Protein AF-A0A938IFX6-F1 (afdb_monomer_lite)

Sequence (96 aa):
MTQPDSIQTNIVRFLRTIPETWIDHDPSALSEMQDRAVELLTAAGMIERRVTLRLRMAGHPLAVEATITMTGEAGLAQARRRVSESARARRHPGLD

Foldseek 3Di:
DDDDQDLVNVLVVLVVVDDPDDDDDDPVPDDPSSNVSVLVCQQCQNDKDKDKDWDDDPPDPDIDIDIQIGHHNVSSVVVVVVVVVVVVVVVDPDDD

Secondary structure (DSSP, 8-state):
-PPPPPHHHHHHHHHTTS-SS-----GGGS-HHHHHHHHHHHHTTSS-EEEEEEEE-TT-S-EEEEEEEE-HHHHHHHHHHHHHHHHHHTT-----

Radius of gyration: 16.97 Å; chains: 1; bounding box: 51×36×38 Å

pLDDT: mean 74.09, std 11.62, range [33.03, 86.56]

Structure (mmCIF, N/CA/C/O backbone):
data_AF-A0A938IFX6-F1
#
_entry.id   AF-A0A938IFX6-F1
#
loop_
_atom_site.group_PDB
_atom_site.id
_atom_site.type_symbol
_atom_site.label_atom_id
_atom_site.label_alt_id
_atom_site.label_comp_id
_atom_site.label_asym_id
_atom_site.label_entity_id
_atom_site.label_seq_id
_atom_site.pdbx_PDB_ins_code
_atom_site.Cartn_x
_atom_site.Cartn_y
_atom_site.Cartn_z
_atom_site.occupancy
_atom_site.B_iso_or_equiv
_atom_site.auth_seq_id
_atom_site.auth_comp_id
_atom_site.auth_asym_id
_atom_site.auth_atom_id
_atom_site.pdbx_PDB_model_num
ATOM 1 N N . MET A 1 1 ? 13.587 29.567 -18.235 1.00 33.03 1 MET A N 1
ATOM 2 C CA . MET A 1 1 ? 12.474 28.692 -18.661 1.00 33.03 1 MET A CA 1
ATOM 3 C C . MET A 1 1 ? 12.759 27.305 -18.118 1.00 33.03 1 MET A C 1
ATOM 5 O O . MET A 1 1 ? 13.701 26.679 -18.579 1.00 33.03 1 MET A O 1
ATOM 9 N N . THR A 1 2 ? 12.050 26.874 -17.077 1.00 48.19 2 THR A N 1
ATOM 10 C CA . THR A 1 2 ? 12.230 25.539 -16.488 1.00 48.19 2 THR A CA 1
ATOM 11 C 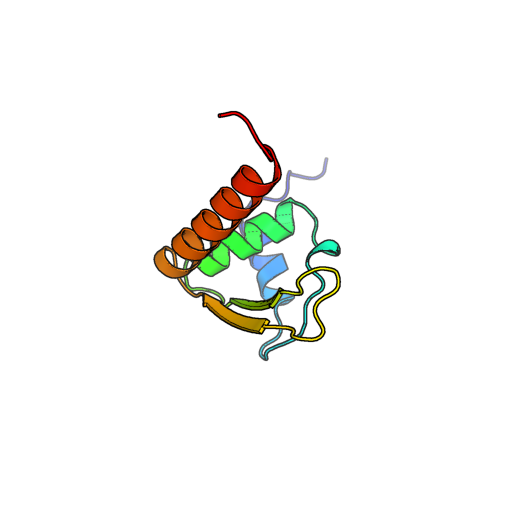C . THR A 1 2 ? 11.582 24.529 -17.430 1.00 48.19 2 THR A C 1
ATOM 13 O O . THR A 1 2 ? 10.391 24.639 -17.716 1.00 48.19 2 THR A O 1
ATOM 16 N N . GLN A 1 3 ? 12.372 23.613 -17.985 1.00 53.41 3 GLN A N 1
ATOM 17 C CA . GLN A 1 3 ? 11.863 22.527 -18.820 1.00 53.41 3 GLN A CA 1
ATOM 18 C C . GLN A 1 3 ? 10.827 21.733 -18.009 1.00 53.41 3 GLN A C 1
ATOM 20 O O . GLN A 1 3 ? 11.095 21.473 -16.835 1.00 53.41 3 GLN A O 1
ATOM 25 N N . PRO A 1 4 ? 9.647 21.387 -18.563 1.00 56.12 4 PRO A N 1
ATOM 26 C CA . PRO A 1 4 ? 8.697 20.558 -17.835 1.00 56.12 4 PRO A CA 1
ATOM 27 C C . PRO A 1 4 ? 9.404 19.254 -17.461 1.00 56.12 4 PRO A C 1
ATOM 29 O O . PRO A 1 4 ? 9.883 18.540 -18.345 1.00 56.12 4 PRO A O 1
ATOM 32 N N . ASP A 1 5 ? 9.542 19.001 -16.154 1.00 67.44 5 ASP A N 1
ATOM 33 C CA . ASP A 1 5 ? 10.226 17.816 -15.638 1.00 67.44 5 ASP A CA 1
ATOM 34 C C . ASP A 1 5 ? 9.583 16.585 -16.293 1.00 67.44 5 ASP A C 1
ATOM 36 O O . ASP A 1 5 ? 8.382 16.337 -16.154 1.00 67.44 5 ASP A O 1
ATOM 40 N N . SER A 1 6 ? 10.377 15.829 -17.055 1.00 78.69 6 SER A N 1
ATOM 41 C CA . SER A 1 6 ? 9.876 14.645 -17.749 1.00 78.69 6 SER A CA 1
ATOM 42 C C . SER A 1 6 ? 9.343 13.625 -16.740 1.00 78.69 6 SER A C 1
ATOM 44 O O . SER A 1 6 ? 9.786 13.566 -15.586 1.00 78.69 6 SER A O 1
ATOM 46 N N . ILE A 1 7 ? 8.412 12.772 -17.167 1.00 71.94 7 ILE A N 1
ATOM 47 C CA . ILE A 1 7 ? 7.876 11.717 -16.299 1.00 71.94 7 ILE A CA 1
ATOM 48 C C . ILE A 1 7 ? 8.985 10.798 -15.760 1.00 71.94 7 ILE A C 1
ATOM 50 O O . ILE A 1 7 ? 8.962 10.427 -14.592 1.00 71.94 7 ILE A O 1
ATOM 54 N N . GLN A 1 8 ? 10.017 10.520 -16.562 1.00 73.62 8 GLN A N 1
ATOM 55 C CA . GLN A 1 8 ? 11.186 9.743 -16.142 1.00 73.62 8 GLN A CA 1
ATOM 56 C C . GLN A 1 8 ? 11.977 10.445 -15.031 1.00 73.62 8 GLN A C 1
ATOM 58 O O . GLN A 1 8 ? 12.337 9.813 -14.039 1.00 73.62 8 GLN A O 1
ATOM 63 N N . THR A 1 9 ? 12.211 11.754 -15.158 1.00 79.50 9 THR A N 1
ATOM 64 C CA . THR A 1 9 ? 12.918 12.554 -14.145 1.00 79.50 9 THR A CA 1
ATOM 65 C C . THR A 1 9 ? 12.178 12.534 -12.808 1.00 79.50 9 THR A C 1
ATOM 67 O O . THR A 1 9 ? 12.800 12.362 -11.759 1.00 79.50 9 THR A O 1
ATOM 70 N N . ASN A 1 10 ? 10.849 12.654 -12.843 1.00 76.69 10 ASN A N 1
ATOM 71 C CA . ASN A 1 10 ? 10.013 12.588 -11.647 1.00 76.69 10 ASN A CA 1
ATOM 72 C C . ASN A 1 10 ? 10.004 11.191 -11.021 1.00 76.69 10 ASN A C 1
ATOM 74 O O . ASN A 1 10 ? 10.151 11.082 -9.807 1.00 76.69 10 ASN A O 1
ATOM 78 N N . ILE A 1 11 ? 9.910 10.130 -11.831 1.00 75.94 11 ILE A N 1
ATOM 79 C CA . ILE A 1 11 ? 9.969 8.743 -11.349 1.00 75.94 11 ILE A CA 1
ATOM 80 C C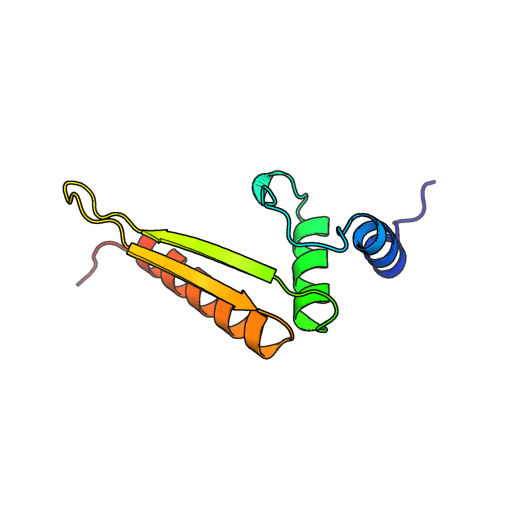 . ILE A 1 11 ? 11.291 8.476 -10.623 1.00 75.94 11 ILE A C 1
ATOM 82 O O . ILE A 1 11 ? 11.284 7.977 -9.501 1.00 75.94 11 ILE A O 1
ATOM 86 N N . VAL A 1 12 ? 12.429 8.841 -11.220 1.00 81.69 12 VAL A N 1
ATOM 87 C CA . VAL A 1 12 ? 13.750 8.622 -10.605 1.00 81.69 12 VAL A CA 1
ATOM 88 C C . VAL A 1 12 ? 13.909 9.438 -9.323 1.00 81.69 12 VAL A C 1
ATOM 90 O O . VAL A 1 12 ? 14.422 8.924 -8.328 1.00 81.69 12 VAL A O 1
ATOM 93 N N . ARG A 1 13 ? 13.467 10.703 -9.321 1.00 80.94 13 ARG A N 1
ATOM 94 C CA . ARG A 1 13 ? 13.492 11.548 -8.120 1.00 80.94 13 ARG A CA 1
ATOM 95 C C . ARG A 1 13 ? 12.640 10.936 -7.010 1.00 80.94 13 ARG A C 1
ATOM 97 O O . ARG A 1 13 ? 13.092 10.896 -5.873 1.00 80.94 13 ARG A O 1
ATOM 104 N N . PHE A 1 14 ? 11.458 10.427 -7.348 1.00 78.56 14 PHE A N 1
ATOM 105 C CA . PHE A 1 14 ? 10.551 9.796 -6.400 1.00 78.56 14 PHE A CA 1
ATOM 106 C C . PHE A 1 14 ? 11.116 8.485 -5.839 1.00 78.56 14 PHE A C 1
ATOM 108 O O . PHE A 1 14 ? 11.159 8.333 -4.624 1.00 78.56 14 PHE A O 1
ATOM 115 N N . LEU A 1 15 ? 11.642 7.587 -6.680 1.00 79.25 15 LEU A N 1
ATOM 116 C CA . LEU A 1 15 ? 12.249 6.319 -6.242 1.00 79.25 15 LEU A CA 1
ATOM 117 C C . LEU A 1 15 ? 13.347 6.511 -5.185 1.00 79.25 15 LEU A C 1
ATOM 119 O O . LEU A 1 15 ? 13.446 5.716 -4.260 1.00 79.25 15 LEU A O 1
ATOM 123 N N . ARG A 1 16 ? 14.130 7.593 -5.270 1.00 82.75 16 ARG A N 1
ATOM 124 C CA . ARG A 1 16 ? 15.171 7.927 -4.276 1.00 82.75 16 ARG A CA 1
ATOM 125 C C . ARG A 1 16 ? 14.627 8.351 -2.911 1.00 82.75 16 ARG A C 1
ATOM 127 O O . ARG A 1 16 ? 15.390 8.414 -1.957 1.00 82.75 16 ARG A O 1
ATOM 134 N N . THR A 1 17 ? 13.345 8.694 -2.833 1.00 77.75 17 THR A N 1
ATOM 135 C CA . THR A 1 17 ? 12.665 9.050 -1.577 1.00 77.75 17 THR A CA 1
ATOM 136 C C . THR A 1 17 ? 11.971 7.856 -0.931 1.00 77.75 17 THR A C 1
ATOM 138 O O . THR A 1 17 ? 11.490 7.974 0.193 1.00 77.75 17 THR A O 1
ATOM 141 N N . ILE A 1 18 ? 11.913 6.714 -1.626 1.00 76.12 18 ILE A N 1
ATOM 142 C CA . ILE A 1 18 ? 11.256 5.517 -1.115 1.00 76.12 18 ILE A CA 1
ATOM 143 C C . ILE A 1 18 ? 12.205 4.834 -0.127 1.00 76.12 18 ILE A C 1
ATOM 145 O O . ILE A 1 18 ? 13.349 4.547 -0.482 1.00 76.12 18 ILE A O 1
ATOM 149 N N . PRO A 1 19 ? 11.759 4.588 1.111 1.00 74.19 19 PRO A N 1
ATOM 150 C CA . PRO A 1 19 ? 12.568 3.903 2.107 1.00 74.19 19 PRO A CA 1
ATOM 151 C C . PRO A 1 19 ? 12.818 2.446 1.707 1.00 74.19 19 PRO A C 1
ATOM 153 O O . PRO A 1 19 ? 11.968 1.790 1.107 1.00 74.19 19 PRO A O 1
ATOM 156 N N . GLU A 1 20 ? 13.974 1.919 2.104 1.00 76.19 20 GLU A N 1
ATOM 157 C CA . GLU A 1 20 ? 14.330 0.507 1.896 1.00 76.19 20 GLU A CA 1
ATOM 158 C C . GLU A 1 20 ? 13.500 -0.453 2.767 1.00 76.19 20 GLU A C 1
ATOM 160 O O . GLU A 1 20 ? 13.458 -1.656 2.515 1.00 76.19 20 GLU A O 1
ATOM 165 N N . THR A 1 21 ? 12.828 0.069 3.794 1.00 79.19 21 THR A N 1
ATOM 166 C CA . THR A 1 21 ? 11.973 -0.686 4.711 1.00 79.19 21 THR A CA 1
ATOM 167 C C . THR A 1 21 ? 10.556 -0.123 4.736 1.00 79.19 21 THR A C 1
ATOM 169 O O . THR A 1 21 ? 10.302 1.013 4.337 1.00 79.19 21 THR A O 1
ATOM 172 N N . TRP A 1 22 ? 9.611 -0.929 5.223 1.00 77.69 22 TRP A N 1
ATOM 173 C CA . TRP A 1 22 ? 8.229 -0.501 5.417 1.00 77.69 22 TRP A CA 1
ATOM 174 C C . TRP A 1 22 ? 8.148 0.709 6.343 1.00 77.69 22 TRP A C 1
ATOM 176 O O . TRP A 1 22 ? 8.563 0.628 7.499 1.00 77.69 22 TRP A O 1
ATOM 186 N N . ILE A 1 23 ? 7.549 1.793 5.851 1.00 75.06 23 ILE A N 1
ATOM 187 C CA . ILE A 1 23 ? 7.161 2.935 6.678 1.00 75.06 23 ILE A CA 1
ATOM 188 C C . ILE A 1 23 ? 5.675 3.203 6.511 1.00 75.06 23 ILE A C 1
ATOM 190 O O . ILE A 1 23 ? 5.116 3.031 5.422 1.00 75.06 23 ILE A O 1
ATOM 194 N N . ASP A 1 24 ? 5.057 3.682 7.583 1.00 75.25 24 ASP A N 1
ATOM 195 C CA . ASP A 1 24 ? 3.754 4.311 7.471 1.00 75.25 24 ASP A CA 1
ATOM 196 C C . ASP A 1 24 ? 3.909 5.618 6.695 1.00 75.25 24 ASP A C 1
ATOM 198 O O . ASP A 1 24 ? 4.790 6.438 6.962 1.00 75.25 24 ASP A O 1
ATOM 202 N N . HIS A 1 25 ? 3.054 5.789 5.698 1.00 70.19 25 HIS A N 1
ATOM 203 C CA . HIS A 1 25 ? 3.054 6.952 4.835 1.00 70.19 25 HIS A CA 1
ATOM 204 C C . HIS A 1 25 ? 1.683 7.613 4.899 1.00 70.19 25 HIS A C 1
ATOM 206 O O . HIS A 1 25 ? 0.669 6.933 4.735 1.00 70.19 25 HIS A O 1
ATOM 212 N N . ASP A 1 26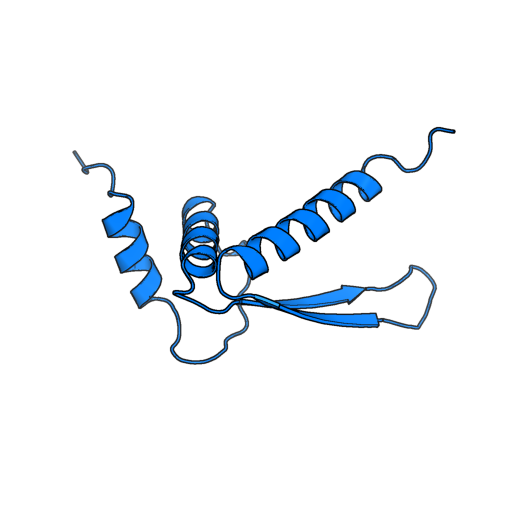 ? 1.651 8.927 5.130 1.00 74.00 26 ASP A N 1
ATOM 213 C CA . ASP A 1 26 ? 0.421 9.707 5.046 1.00 74.00 26 ASP A CA 1
ATOM 214 C C . ASP A 1 26 ? 0.072 9.944 3.566 1.00 74.00 26 ASP A C 1
ATOM 216 O O . ASP A 1 26 ? 0.743 10.737 2.902 1.00 74.00 26 ASP A O 1
ATOM 220 N N . PRO A 1 27 ? -0.977 9.296 3.026 1.00 65.38 27 PRO A N 1
ATOM 221 C CA . PRO A 1 27 ? -1.341 9.446 1.621 1.00 65.38 27 PRO A CA 1
ATOM 222 C C . PRO A 1 27 ? -1.818 10.865 1.278 1.00 65.38 27 PRO A C 1
ATOM 224 O O . PRO A 1 27 ? -1.821 11.225 0.106 1.00 65.38 27 PRO A O 1
ATOM 227 N N . SER A 1 28 ? -2.211 11.677 2.268 1.00 76.38 28 SER A N 1
ATOM 228 C CA . SER A 1 28 ? -2.609 13.074 2.051 1.00 76.38 28 SER A CA 1
ATOM 229 C C . SER A 1 28 ? -1.421 14.027 1.879 1.00 76.38 28 SER A C 1
ATOM 231 O O . SER A 1 28 ? -1.602 15.156 1.426 1.00 76.38 28 SER A O 1
ATOM 233 N N . ALA A 1 29 ? -0.203 13.564 2.179 1.00 78.88 29 ALA A N 1
ATOM 234 C CA . ALA A 1 29 ? 1.028 14.326 2.002 1.00 78.88 29 ALA A CA 1
ATOM 235 C C . ALA A 1 29 ? 1.583 14.270 0.564 1.00 78.88 29 ALA A C 1
ATOM 237 O O . ALA A 1 29 ? 2.536 14.986 0.251 1.00 78.88 29 ALA A O 1
ATOM 238 N N . LEU A 1 30 ? 1.017 13.430 -0.313 1.00 78.56 30 LEU A N 1
ATOM 239 C CA . LEU A 1 30 ? 1.422 13.340 -1.715 1.00 78.56 30 LEU A CA 1
ATOM 240 C C . LEU A 1 30 ? 0.668 14.350 -2.577 1.00 78.56 30 LEU A C 1
ATOM 242 O O . LEU A 1 30 ? -0.552 14.480 -2.509 1.00 78.56 30 LEU A O 1
ATOM 246 N N . SER A 1 31 ? 1.399 15.010 -3.472 1.00 82.12 31 SER A N 1
ATOM 247 C CA . SER A 1 31 ? 0.785 15.678 -4.621 1.00 82.12 31 SER A CA 1
ATOM 248 C C . SER A 1 31 ? 0.177 14.650 -5.584 1.00 82.12 31 SER A C 1
ATOM 250 O O . SER A 1 31 ? 0.630 13.505 -5.645 1.00 82.12 31 SER A O 1
ATOM 252 N N . GLU A 1 32 ? -0.782 15.071 -6.414 1.00 80.75 32 GLU A N 1
ATOM 253 C CA . GLU A 1 32 ? -1.410 14.208 -7.432 1.00 80.75 32 GLU A CA 1
ATOM 254 C C . GLU A 1 32 ? -0.384 13.493 -8.330 1.00 80.75 32 GLU A C 1
ATOM 256 O O . GLU A 1 32 ? -0.545 12.324 -8.679 1.00 80.75 32 GLU A O 1
ATOM 261 N N . MET A 1 33 ? 0.712 14.178 -8.676 1.00 79.38 33 MET A N 1
ATOM 262 C CA . MET A 1 33 ? 1.781 13.613 -9.502 1.00 79.38 33 MET A CA 1
ATOM 263 C C . MET A 1 33 ? 2.567 12.518 -8.769 1.00 79.38 33 MET A C 1
ATOM 265 O O . MET A 1 33 ? 2.957 11.523 -9.378 1.00 79.38 33 MET A O 1
ATOM 269 N N . GLN A 1 34 ? 2.808 12.689 -7.468 1.00 77.06 34 GLN A N 1
ATOM 270 C CA . GLN A 1 34 ? 3.509 11.693 -6.659 1.00 77.06 34 GLN A CA 1
ATOM 271 C C . GLN A 1 34 ? 2.624 10.476 -6.388 1.00 77.06 34 GLN A C 1
ATOM 273 O O . GLN A 1 34 ? 3.108 9.354 -6.509 1.00 77.06 34 GLN A O 1
ATOM 278 N N . ASP A 1 35 ? 1.332 10.674 -6.113 1.00 81.81 35 ASP A N 1
ATOM 279 C CA . ASP A 1 35 ? 0.379 9.566 -5.965 1.00 81.81 35 ASP A CA 1
ATOM 280 C C . ASP A 1 35 ? 0.289 8.753 -7.268 1.00 81.81 35 ASP A C 1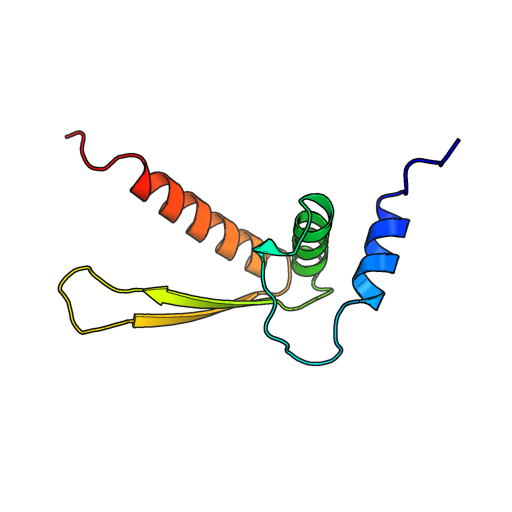
ATOM 282 O O . ASP A 1 35 ? 0.421 7.527 -7.271 1.00 81.81 35 ASP A O 1
ATOM 286 N N . ARG A 1 36 ? 0.233 9.436 -8.421 1.00 82.00 36 ARG A N 1
ATOM 287 C CA . ARG A 1 36 ? 0.279 8.768 -9.727 1.00 82.00 36 ARG A CA 1
ATOM 288 C C . ARG A 1 36 ? 1.592 8.019 -9.977 1.00 82.00 36 ARG A C 1
ATOM 290 O O . ARG A 1 36 ? 1.576 6.952 -10.592 1.00 82.00 36 ARG A O 1
ATOM 297 N N . ALA A 1 37 ? 2.727 8.548 -9.522 1.00 83.06 37 ALA A N 1
ATOM 298 C CA . ALA A 1 37 ? 4.014 7.862 -9.625 1.00 83.06 37 ALA A CA 1
ATOM 299 C C . ALA A 1 37 ? 4.043 6.584 -8.771 1.00 83.06 37 ALA A C 1
ATOM 301 O O . ALA A 1 37 ? 4.489 5.549 -9.264 1.00 83.06 37 ALA A O 1
ATOM 302 N N . VAL A 1 38 ? 3.509 6.627 -7.543 1.00 81.06 38 VAL A N 1
ATOM 303 C CA . VAL A 1 38 ? 3.336 5.442 -6.683 1.00 81.06 38 VAL A CA 1
ATOM 304 C C . VAL A 1 38 ? 2.513 4.384 -7.404 1.00 81.06 38 VAL A C 1
ATOM 306 O O . VAL A 1 38 ? 2.946 3.241 -7.498 1.00 81.06 38 VAL A O 1
ATOM 309 N N . GLU A 1 39 ? 1.366 4.758 -7.973 1.00 80.62 39 GLU A N 1
ATOM 310 C CA . GLU A 1 39 ? 0.527 3.824 -8.726 1.00 80.62 39 GLU A CA 1
ATOM 311 C C . GLU A 1 39 ? 1.291 3.153 -9.873 1.00 80.62 39 GLU A C 1
A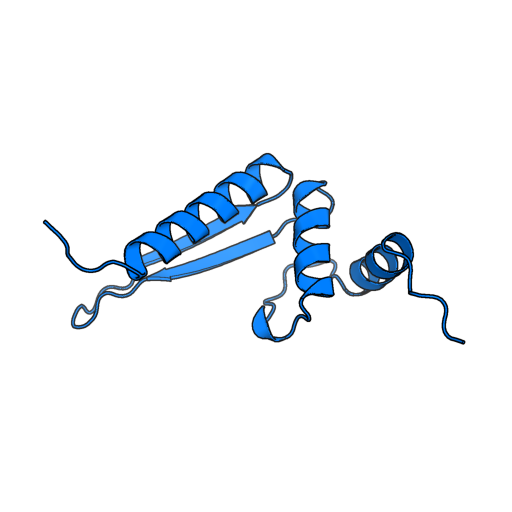TOM 313 O O . GLU A 1 39 ? 1.279 1.930 -9.994 1.00 80.62 39 GLU A O 1
ATOM 318 N N . LEU A 1 40 ? 1.973 3.931 -10.716 1.00 84.19 40 LEU A N 1
ATOM 319 C CA . LEU A 1 40 ? 2.707 3.391 -11.863 1.00 84.19 40 LEU A CA 1
ATOM 320 C C . LEU A 1 40 ? 3.851 2.469 -11.431 1.00 84.19 40 LEU A C 1
ATOM 322 O O . LEU A 1 40 ? 4.063 1.424 -12.044 1.00 84.19 40 LEU A O 1
ATOM 326 N N . LEU A 1 41 ? 4.558 2.824 -10.361 1.00 84.75 41 LEU A N 1
ATOM 327 C CA . LEU A 1 41 ? 5.644 2.015 -9.818 1.00 84.75 41 LEU A CA 1
ATOM 328 C C . LEU A 1 41 ? 5.130 0.724 -9.182 1.00 84.75 41 LEU A C 1
ATOM 330 O O . LEU A 1 41 ? 5.722 -0.334 -9.396 1.00 84.75 41 LEU A O 1
ATOM 334 N N . THR A 1 42 ? 4.008 0.777 -8.461 1.00 85.56 42 THR A N 1
ATOM 335 C CA . THR A 1 42 ? 3.357 -0.425 -7.933 1.00 85.56 42 THR A CA 1
ATOM 336 C C . THR A 1 42 ? 2.878 -1.314 -9.077 1.00 85.56 42 THR A C 1
ATOM 338 O O . THR A 1 42 ? 3.154 -2.508 -9.058 1.00 85.56 42 THR A O 1
ATOM 341 N N . ALA A 1 43 ? 2.232 -0.757 -10.110 1.00 84.25 43 ALA A N 1
ATOM 342 C CA . ALA A 1 43 ? 1.774 -1.511 -11.282 1.00 84.25 43 ALA A CA 1
ATOM 343 C C . ALA A 1 43 ? 2.929 -2.181 -12.040 1.00 84.25 43 ALA A C 1
ATOM 345 O O . ALA A 1 43 ? 2.807 -3.319 -12.483 1.00 84.25 43 ALA A O 1
ATOM 346 N N . ALA A 1 44 ? 4.065 -1.495 -12.152 1.00 85.56 44 ALA A N 1
ATOM 347 C CA . ALA A 1 44 ? 5.271 -2.036 -12.765 1.00 85.56 44 ALA A CA 1
ATOM 348 C C . ALA A 1 44 ? 5.986 -3.086 -11.889 1.00 85.56 44 ALA A C 1
ATOM 350 O O . ALA A 1 44 ? 6.986 -3.649 -12.320 1.00 85.56 44 ALA A O 1
ATOM 351 N N . GLY A 1 45 ? 5.504 -3.349 -10.666 1.00 83.75 45 GLY A N 1
ATOM 352 C CA . GLY A 1 45 ? 6.136 -4.277 -9.722 1.00 83.75 45 GLY A CA 1
ATOM 353 C C . GLY A 1 45 ? 7.433 -3.746 -9.110 1.00 83.75 45 GLY A C 1
ATOM 354 O O . GLY A 1 45 ? 8.182 -4.508 -8.511 1.00 83.75 45 GLY A O 1
ATOM 355 N N . MET A 1 46 ? 7.697 -2.447 -9.257 1.00 84.81 46 MET A N 1
ATOM 356 C CA . MET A 1 46 ? 8.927 -1.801 -8.794 1.00 84.81 46 MET A CA 1
ATOM 357 C C . MET A 1 46 ? 8.889 -1.491 -7.298 1.00 84.81 46 MET A C 1
ATOM 359 O O . MET A 1 46 ? 9.938 -1.365 -6.676 1.00 84.81 46 MET A O 1
ATOM 363 N N . ILE A 1 47 ? 7.687 -1.343 -6.734 1.00 83.19 47 ILE A N 1
ATOM 364 C CA . ILE A 1 47 ? 7.466 -1.118 -5.305 1.00 83.19 47 ILE A CA 1
ATOM 365 C C . ILE A 1 47 ? 6.276 -1.954 -4.831 1.00 83.19 47 ILE A C 1
ATOM 367 O O . ILE A 1 47 ? 5.282 -2.095 -5.548 1.00 83.19 47 ILE A O 1
ATOM 371 N N . GLU A 1 48 ? 6.361 -2.479 -3.615 1.00 86.31 48 GLU A N 1
ATOM 372 C CA . GLU A 1 48 ? 5.223 -3.087 -2.925 1.00 86.31 48 GLU A CA 1
ATOM 373 C C . GLU A 1 48 ? 4.499 -2.004 -2.111 1.00 86.31 48 GLU A C 1
ATOM 375 O O . GLU A 1 48 ? 5.115 -1.081 -1.576 1.00 86.31 48 GLU A O 1
ATOM 380 N N . ARG A 1 49 ? 3.172 -2.103 -2.014 1.00 83.69 49 ARG A N 1
ATOM 381 C CA . ARG A 1 49 ? 2.348 -1.205 -1.202 1.00 83.69 49 ARG A CA 1
ATOM 382 C C . ARG A 1 49 ? 1.497 -2.015 -0.237 1.00 83.69 49 ARG A C 1
ATOM 384 O O . ARG A 1 49 ? 0.819 -2.963 -0.632 1.00 83.69 49 ARG A O 1
ATOM 391 N N . ARG A 1 50 ? 1.481 -1.590 1.024 1.00 84.50 50 ARG A N 1
ATOM 392 C CA . ARG A 1 50 ? 0.631 -2.156 2.071 1.00 84.50 50 ARG A CA 1
ATOM 393 C C . ARG A 1 50 ? -0.417 -1.137 2.495 1.00 84.50 50 ARG A C 1
ATOM 395 O O . ARG A 1 50 ? -0.096 0.020 2.737 1.00 84.50 50 ARG A O 1
ATOM 402 N N . VAL A 1 51 ? -1.675 -1.558 2.565 1.00 79.62 51 VAL A N 1
ATOM 403 C CA . VAL A 1 51 ? -2.802 -0.709 2.965 1.00 79.62 51 VAL A CA 1
ATOM 404 C C . VAL A 1 51 ? -3.578 -1.419 4.058 1.00 79.62 51 VAL A C 1
ATOM 406 O O . VAL A 1 51 ? -4.057 -2.532 3.846 1.00 79.62 51 VAL A O 1
ATOM 409 N N . THR A 1 52 ? -3.736 -0.773 5.210 1.00 81.44 52 THR A N 1
ATOM 410 C CA . THR A 1 52 ? -4.588 -1.271 6.294 1.00 81.44 52 THR A CA 1
ATOM 411 C C . THR A 1 52 ? -5.888 -0.482 6.321 1.00 81.44 52 THR A C 1
ATOM 413 O O . THR A 1 52 ? -5.897 0.745 6.379 1.00 81.44 52 THR A O 1
ATOM 416 N N . LEU A 1 53 ? -7.003 -1.201 6.264 1.00 79.06 53 LEU A N 1
ATOM 417 C CA . LEU A 1 53 ? -8.349 -0.662 6.348 1.00 79.06 53 LEU A CA 1
ATOM 418 C C . LEU A 1 53 ? -8.929 -1.055 7.703 1.00 79.06 53 LEU A C 1
ATOM 420 O O . LEU A 1 53 ? -9.110 -2.240 7.975 1.00 79.06 53 LEU A O 1
ATOM 424 N N . ARG A 1 54 ? -9.253 -0.062 8.532 1.00 82.12 54 ARG A N 1
ATOM 425 C CA . ARG A 1 54 ? -10.015 -0.265 9.766 1.00 82.12 54 ARG A CA 1
ATOM 426 C C . ARG A 1 54 ? -11.453 0.180 9.542 1.00 82.12 54 ARG A C 1
ATOM 428 O O . ARG A 1 54 ? -11.734 1.365 9.380 1.00 82.12 54 ARG A O 1
ATOM 435 N N . LEU A 1 55 ? -12.365 -0.780 9.528 1.00 83.00 55 LEU A N 1
ATOM 436 C CA . LEU A 1 55 ? -13.793 -0.568 9.333 1.00 83.00 55 LEU A CA 1
ATOM 437 C C . LEU A 1 55 ? -14.496 -0.601 10.688 1.00 83.00 55 LEU A C 1
ATOM 439 O O . LEU A 1 55 ? -14.311 -1.524 11.481 1.00 83.00 55 LEU A O 1
ATOM 443 N N . ARG A 1 56 ? -15.322 0.411 10.953 1.00 83.75 56 ARG A N 1
ATOM 444 C CA . ARG A 1 56 ? -16.189 0.478 12.133 1.00 83.75 56 ARG A CA 1
ATOM 445 C C . ARG A 1 56 ? -17.610 0.773 11.690 1.00 83.75 56 ARG A C 1
ATOM 447 O O . ARG A 1 56 ? -17.820 1.633 10.840 1.00 83.75 56 ARG A O 1
ATOM 454 N N . MET A 1 57 ? -18.573 0.089 12.295 1.00 84.69 57 MET A N 1
ATOM 455 C CA . MET A 1 57 ? -19.986 0.434 12.151 1.00 84.69 57 MET A CA 1
ATOM 456 C C . MET A 1 57 ? -20.369 1.427 13.250 1.00 84.69 57 MET A C 1
ATOM 458 O O . MET A 1 57 ? -19.980 1.257 14.408 1.00 84.69 57 MET A O 1
ATOM 462 N N . ALA A 1 58 ? -21.106 2.480 12.893 1.00 84.50 58 ALA A N 1
ATOM 463 C CA . ALA A 1 58 ? -21.568 3.475 13.857 1.00 84.50 58 ALA A CA 1
ATOM 464 C C . ALA A 1 58 ? -22.455 2.813 14.924 1.00 84.50 58 ALA A C 1
ATOM 466 O O . ALA A 1 58 ? -23.318 2.002 14.602 1.00 84.50 58 ALA A O 1
ATOM 467 N N . GLY A 1 59 ? -22.208 3.124 16.198 1.00 83.88 59 GLY A N 1
ATOM 468 C CA . GLY A 1 59 ? -22.923 2.514 17.325 1.00 83.88 59 GLY A CA 1
ATOM 469 C C . GLY A 1 59 ? -22.531 1.066 17.644 1.00 83.88 59 GLY A C 1
ATOM 470 O O . GLY A 1 59 ? -23.025 0.522 18.626 1.00 83.88 59 GLY A O 1
ATOM 471 N N . HIS A 1 60 ? -21.625 0.444 16.879 1.00 78.81 60 HIS A N 1
ATOM 472 C CA . HIS A 1 60 ? -21.167 -0.921 17.135 1.00 78.81 60 HIS A CA 1
ATOM 473 C C . HIS A 1 60 ? -19.739 -0.930 17.720 1.00 78.81 60 HIS A C 1
ATOM 475 O O . HIS A 1 60 ? -18.848 -0.249 17.196 1.00 78.81 60 HIS A O 1
ATOM 481 N N . PRO A 1 61 ? -19.470 -1.697 18.796 1.00 79.94 61 PRO A N 1
ATOM 482 C CA . PRO A 1 61 ? -18.161 -1.686 19.456 1.00 79.94 61 PRO A CA 1
ATOM 483 C C . PRO A 1 61 ? -17.070 -2.383 18.634 1.00 79.94 61 PRO A C 1
ATOM 485 O O . PRO A 1 61 ? -15.891 -2.055 18.768 1.00 79.94 61 PRO A O 1
ATOM 488 N N . LEU A 1 62 ? -17.458 -3.319 17.764 1.00 86.00 62 LEU A N 1
ATOM 489 C CA . LEU A 1 62 ? -16.532 -4.079 16.930 1.00 86.00 62 LEU A CA 1
ATOM 490 C C . LEU A 1 62 ? -15.917 -3.211 15.821 1.00 86.00 62 LEU A C 1
ATOM 492 O O . LEU A 1 62 ? -16.624 -2.513 15.091 1.00 86.00 62 LEU A O 1
ATOM 496 N N . ALA A 1 63 ? -14.601 -3.327 15.664 1.00 84.44 63 ALA A N 1
ATOM 497 C CA . ALA A 1 63 ? -13.869 -2.869 14.493 1.00 84.44 63 ALA A CA 1
ATOM 498 C C . ALA A 1 63 ? -13.297 -4.085 13.759 1.00 84.44 63 ALA A C 1
ATOM 500 O O . ALA A 1 63 ? -12.782 -4.998 14.401 1.00 84.44 63 ALA A O 1
ATOM 501 N N . VAL A 1 64 ? -13.379 -4.081 12.432 1.00 82.69 64 VAL A N 1
ATOM 502 C CA . VAL A 1 64 ? -12.745 -5.087 11.575 1.00 82.69 64 VAL A CA 1
ATOM 503 C C . VAL A 1 64 ? -11.537 -4.443 10.917 1.00 82.69 64 VAL A C 1
ATOM 505 O O . VAL A 1 64 ? -11.650 -3.363 10.339 1.00 82.69 64 VAL A O 1
ATOM 508 N N . GLU A 1 65 ? -10.390 -5.104 10.996 1.00 86.56 65 GLU A N 1
ATOM 509 C CA . GLU A 1 65 ? -9.179 -4.686 10.298 1.00 86.56 65 GLU A CA 1
ATOM 510 C C . GLU A 1 65 ? -8.857 -5.660 9.173 1.00 86.56 65 GLU A C 1
ATOM 512 O O . GLU A 1 65 ? -8.908 -6.876 9.347 1.00 86.56 65 GLU A O 1
ATOM 517 N N . ALA A 1 66 ? -8.533 -5.108 8.007 1.00 78.69 66 ALA A N 1
ATOM 518 C CA . ALA A 1 66 ? -8.066 -5.861 6.857 1.00 78.69 66 ALA A CA 1
ATOM 519 C C . ALA A 1 66 ? -6.819 -5.186 6.286 1.00 78.69 66 ALA A C 1
ATOM 521 O O . ALA A 1 66 ? -6.833 -3.988 6.003 1.00 78.69 66 ALA A O 1
ATOM 522 N N . THR A 1 67 ? -5.757 -5.959 6.076 1.00 83.00 67 THR A N 1
ATOM 523 C CA . THR A 1 67 ? -4.530 -5.481 5.434 1.00 83.00 67 THR A CA 1
ATOM 524 C C . THR A 1 67 ? -4.413 -6.076 4.038 1.00 83.00 67 THR A C 1
ATOM 526 O O . THR A 1 67 ? -4.570 -7.279 3.849 1.00 83.00 67 THR A O 1
ATOM 529 N N . ILE A 1 68 ? -4.136 -5.221 3.057 1.00 80.88 68 ILE A N 1
ATOM 530 C CA . ILE A 1 68 ? -3.949 -5.575 1.652 1.00 80.88 68 ILE A CA 1
ATOM 531 C 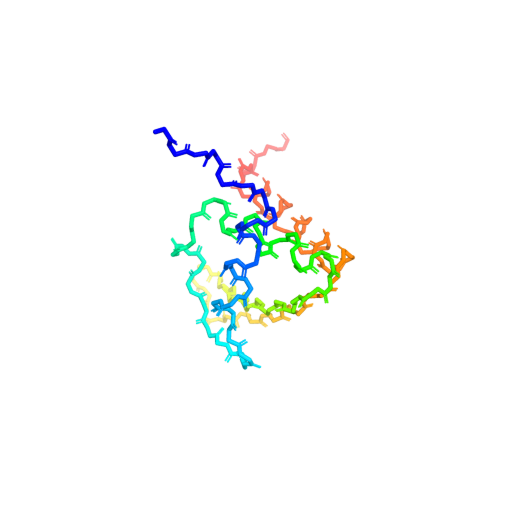C . ILE A 1 68 ? -2.499 -5.273 1.285 1.00 80.88 68 ILE A C 1
ATOM 533 O O . ILE A 1 68 ? -2.029 -4.158 1.507 1.00 80.88 68 ILE A O 1
ATOM 537 N N . THR A 1 69 ? -1.820 -6.247 0.688 1.00 83.50 69 THR A N 1
ATOM 538 C CA . THR A 1 69 ? -0.503 -6.071 0.071 1.00 83.50 69 THR A CA 1
ATOM 539 C C . THR A 1 69 ? -0.664 -6.130 -1.442 1.00 83.50 69 THR A C 1
ATOM 541 O O . THR A 1 69 ? -1.358 -7.009 -1.954 1.00 83.50 69 THR A O 1
ATOM 544 N N . MET A 1 70 ? -0.065 -5.184 -2.161 1.00 83.19 70 MET A N 1
ATOM 545 C CA . MET A 1 70 ? -0.156 -5.092 -3.614 1.00 83.19 70 MET A CA 1
ATOM 546 C C . MET A 1 70 ? 1.208 -4.799 -4.242 1.00 83.19 70 MET A C 1
ATOM 548 O O . MET A 1 70 ? 1.882 -3.843 -3.867 1.00 83.19 70 MET A O 1
ATOM 552 N N . THR A 1 71 ? 1.550 -5.606 -5.245 1.00 83.81 71 THR A N 1
ATOM 553 C CA . THR A 1 71 ? 2.731 -5.465 -6.106 1.00 83.81 71 THR A CA 1
ATOM 554 C C . THR A 1 71 ? 2.336 -5.925 -7.506 1.00 83.81 71 THR A C 1
ATOM 556 O O . THR A 1 71 ? 1.626 -6.923 -7.654 1.00 83.81 71 THR A O 1
ATOM 559 N N . GLY A 1 72 ? 2.765 -5.202 -8.537 1.00 82.56 72 GLY A N 1
ATOM 560 C CA . GLY A 1 72 ? 2.419 -5.479 -9.930 1.00 82.56 72 GLY A CA 1
ATOM 561 C C . GLY A 1 72 ? 1.017 -5.006 -10.340 1.00 82.56 72 GLY A C 1
ATOM 562 O O . GLY A 1 72 ? 0.184 -4.599 -9.524 1.00 82.56 72 GLY A O 1
ATOM 563 N N . GLU A 1 73 ? 0.749 -5.073 -11.645 1.00 72.44 73 GLU A N 1
ATOM 564 C CA . GLU A 1 73 ? -0.466 -4.548 -12.282 1.00 72.44 73 GLU A CA 1
ATOM 565 C C . GLU A 1 73 ? -1.741 -5.183 -11.710 1.00 72.44 73 GLU A C 1
ATOM 567 O O . GLU A 1 73 ? -2.698 -4.482 -11.377 1.00 72.44 73 GLU A O 1
ATOM 572 N N . ALA A 1 74 ? -1.743 -6.507 -11.530 1.00 72.75 74 ALA A N 1
ATOM 573 C CA . ALA A 1 74 ? -2.900 -7.247 -11.032 1.00 72.75 74 ALA A CA 1
ATOM 574 C C . ALA A 1 74 ? -3.262 -6.871 -9.584 1.00 72.75 74 ALA A C 1
ATOM 576 O O . ALA A 1 74 ? -4.442 -6.677 -9.271 1.00 72.75 74 ALA A O 1
ATOM 577 N N . GLY A 1 75 ? -2.254 -6.718 -8.714 1.00 69.81 75 GLY A N 1
ATOM 578 C CA . GLY A 1 75 ? -2.447 -6.301 -7.324 1.00 69.81 75 GLY A CA 1
ATOM 579 C C . GLY A 1 75 ? -3.034 -4.892 -7.230 1.00 69.81 75 GLY A C 1
ATOM 580 O O . GLY A 1 75 ? -3.977 -4.654 -6.472 1.00 69.81 75 GLY A O 1
ATOM 581 N N . LEU A 1 76 ? -2.548 -3.973 -8.069 1.00 71.12 76 LEU A N 1
ATOM 582 C CA . LEU A 1 76 ? -3.045 -2.600 -8.106 1.00 71.12 76 LEU A CA 1
ATOM 583 C C . LEU A 1 76 ? -4.449 -2.492 -8.724 1.00 71.12 76 LEU A C 1
ATOM 585 O O . LEU A 1 76 ? -5.317 -1.802 -8.184 1.00 71.12 76 LEU A O 1
ATOM 589 N N . ALA A 1 77 ? -4.715 -3.195 -9.828 1.00 73.12 77 ALA A N 1
ATOM 590 C CA . ALA A 1 77 ? -6.020 -3.190 -10.489 1.00 73.12 77 ALA A CA 1
ATOM 591 C C . ALA A 1 77 ? -7.129 -3.737 -9.575 1.00 73.12 77 ALA A C 1
ATOM 593 O O . ALA A 1 77 ? -8.248 -3.209 -9.561 1.00 73.12 77 ALA A O 1
ATOM 594 N N . GLN A 1 78 ? -6.821 -4.767 -8.781 1.00 67.88 78 GLN A N 1
ATOM 595 C CA . GLN A 1 78 ? -7.749 -5.318 -7.797 1.00 67.88 78 GLN A CA 1
ATOM 596 C C . GLN A 1 78 ? -8.026 -4.320 -6.661 1.00 67.88 78 GLN A C 1
ATOM 598 O O . GLN A 1 78 ? -9.183 -4.151 -6.269 1.00 67.88 78 GLN A O 1
ATOM 603 N N . ALA A 1 79 ? -7.004 -3.610 -6.179 1.00 69.06 79 ALA A N 1
ATOM 604 C CA . ALA A 1 79 ? -7.163 -2.582 -5.155 1.00 69.06 79 ALA A CA 1
ATOM 605 C C . ALA A 1 79 ? -8.008 -1.393 -5.641 1.00 69.06 79 ALA A C 1
ATOM 607 O O . ALA A 1 79 ? -8.959 -0.991 -4.965 1.00 69.06 79 ALA A O 1
ATOM 608 N N . ARG A 1 80 ? -7.730 -0.877 -6.848 1.00 70.38 80 ARG A N 1
ATOM 609 C CA . ARG A 1 80 ? -8.462 0.258 -7.435 1.00 70.38 80 ARG A CA 1
ATOM 610 C C . ARG A 1 80 ? -9.947 -0.047 -7.603 1.00 70.38 80 ARG A C 1
ATOM 612 O O . ARG A 1 80 ? -10.791 0.771 -7.241 1.00 70.38 80 ARG A O 1
ATOM 619 N N . ARG A 1 81 ? -10.267 -1.241 -8.114 1.00 69.19 81 ARG A N 1
ATOM 620 C CA . ARG A 1 81 ? -11.649 -1.698 -8.314 1.00 69.19 81 ARG A CA 1
ATOM 621 C C . ARG A 1 81 ? -12.435 -1.677 -7.004 1.00 69.19 81 ARG A C 1
ATOM 623 O O . ARG A 1 81 ? -13.482 -1.033 -6.937 1.00 69.19 81 ARG A O 1
ATOM 630 N N . ARG A 1 82 ? -11.859 -2.254 -5.943 1.00 66.69 82 ARG A N 1
ATOM 631 C CA . ARG A 1 82 ? -12.466 -2.293 -4.603 1.00 66.69 82 ARG A CA 1
ATOM 632 C C . ARG A 1 82 ? -12.745 -0.894 -4.054 1.00 66.69 82 ARG A C 1
ATOM 634 O O . ARG A 1 82 ? -13.813 -0.665 -3.488 1.00 66.69 82 ARG A O 1
ATOM 641 N N . VAL A 1 83 ? -11.832 0.060 -4.254 1.00 66.75 83 VAL A N 1
ATOM 642 C CA . VAL A 1 83 ? -12.023 1.453 -3.813 1.00 66.75 83 VAL A CA 1
ATOM 643 C C . VAL A 1 83 ? -13.110 2.157 -4.627 1.00 66.75 83 VAL A C 1
ATOM 645 O O . VAL A 1 83 ? -13.982 2.794 -4.036 1.00 66.75 83 VAL A O 1
ATOM 648 N N . SER A 1 84 ? -13.116 2.017 -5.957 1.00 61.41 84 SER A N 1
ATOM 649 C CA . SER A 1 84 ? -14.136 2.648 -6.808 1.00 61.41 84 SER A CA 1
ATOM 650 C C . SER A 1 84 ? -15.544 2.120 -6.534 1.00 61.41 84 SER A C 1
ATOM 652 O O . SER A 1 84 ? -16.486 2.907 -6.446 1.00 61.41 84 SER A O 1
ATOM 654 N N . GLU A 1 85 ? -15.688 0.812 -6.318 1.00 58.69 85 GLU A N 1
ATOM 655 C CA . GLU A 1 85 ? -16.963 0.180 -5.967 1.00 58.69 85 GLU A CA 1
ATOM 656 C C . GLU A 1 85 ? -17.430 0.650 -4.582 1.00 58.69 85 GLU A C 1
ATOM 658 O O . GLU A 1 85 ? -18.570 1.086 -4.424 1.00 58.69 85 GLU A O 1
ATOM 663 N N . SER A 1 86 ? -16.516 0.713 -3.607 1.00 55.59 86 SER A N 1
ATOM 664 C CA . SER A 1 86 ? -16.802 1.224 -2.259 1.00 55.59 86 SER A CA 1
ATOM 665 C C . SER A 1 86 ? -17.143 2.722 -2.230 1.00 55.59 86 SER A C 1
ATOM 667 O O . SER A 1 86 ? -17.890 3.181 -1.367 1.00 55.59 86 SER A O 1
ATOM 669 N N . ALA A 1 87 ? -16.577 3.526 -3.132 1.00 53.41 87 ALA A N 1
ATOM 670 C CA . ALA A 1 87 ? -16.864 4.957 -3.254 1.00 53.41 87 ALA A CA 1
ATOM 671 C C . ALA A 1 87 ? -18.162 5.237 -4.033 1.00 53.41 87 ALA A C 1
ATOM 673 O O . ALA A 1 87 ? -18.782 6.283 -3.840 1.00 53.41 87 ALA A O 1
ATOM 674 N N . ARG A 1 88 ? -18.578 4.317 -4.911 1.00 51.12 88 ARG A N 1
ATOM 675 C CA . ARG A 1 88 ? -19.848 4.384 -5.646 1.00 51.12 88 ARG A CA 1
ATOM 676 C C . ARG A 1 88 ? -21.024 3.959 -4.768 1.00 51.12 88 ARG A C 1
ATOM 678 O O . ARG A 1 88 ? -22.025 4.664 -4.740 1.00 51.12 88 ARG A O 1
ATOM 685 N N . ALA A 1 89 ? -20.862 2.897 -3.976 1.00 55.06 89 ALA A N 1
ATOM 686 C CA . ALA A 1 89 ? -21.859 2.455 -2.997 1.00 55.06 89 ALA A CA 1
ATOM 687 C C . ALA A 1 89 ? -22.176 3.529 -1.936 1.00 55.06 89 ALA A C 1
ATOM 689 O O . ALA A 1 89 ? -23.304 3.642 -1.476 1.00 55.06 89 ALA A O 1
ATOM 690 N N . ARG A 1 90 ? -21.199 4.379 -1.589 1.00 53.59 90 ARG A N 1
ATOM 691 C CA . ARG A 1 90 ? -21.380 5.497 -0.646 1.00 53.59 90 ARG A CA 1
ATOM 692 C C . ARG A 1 90 ? -22.045 6.745 -1.242 1.00 53.59 90 ARG A C 1
ATOM 694 O O . ARG A 1 90 ? -22.388 7.646 -0.487 1.00 53.59 90 ARG A O 1
ATOM 701 N N . ARG A 1 91 ? -22.224 6.818 -2.567 1.00 54.28 91 ARG A N 1
ATOM 702 C CA . ARG A 1 91 ? -22.854 7.961 -3.258 1.00 54.28 91 ARG A CA 1
ATOM 703 C C . ARG A 1 91 ? -24.344 7.777 -3.564 1.00 54.28 91 ARG A C 1
ATOM 705 O O . ARG A 1 91 ? -24.988 8.760 -3.904 1.00 54.28 91 ARG A O 1
ATOM 712 N N . HIS A 1 92 ? -24.894 6.575 -3.394 1.00 56.81 92 HIS A N 1
ATOM 713 C CA . HIS A 1 92 ? -26.330 6.309 -3.530 1.00 56.81 92 HIS A CA 1
ATOM 714 C C . HIS A 1 92 ? -26.846 5.478 -2.345 1.00 56.81 92 HIS A C 1
ATOM 716 O O . HIS A 1 92 ? -26.973 4.259 -2.465 1.00 56.81 92 HIS A O 1
ATOM 722 N N . PRO A 1 93 ? -27.139 6.097 -1.187 1.00 48.44 93 PRO A N 1
ATOM 723 C CA . PRO A 1 93 ? -27.945 5.451 -0.168 1.00 48.44 93 PRO A CA 1
ATOM 724 C C . PRO A 1 93 ? -29.419 5.581 -0.582 1.00 48.44 93 PRO A C 1
ATOM 726 O O . PRO A 1 93 ? -30.049 6.598 -0.320 1.00 48.44 93 PRO A O 1
ATOM 729 N N . GLY A 1 94 ? -29.941 4.560 -1.262 1.00 52.69 94 GLY A N 1
ATOM 730 C CA . GLY A 1 94 ? -31.367 4.426 -1.568 1.00 52.69 94 GLY A CA 1
ATOM 731 C C . GLY A 1 94 ? -31.812 5.081 -2.875 1.00 52.69 94 GLY A C 1
ATOM 732 O O . GLY A 1 94 ? -31.969 6.293 -2.947 1.00 52.69 94 GLY A O 1
ATOM 733 N N . LEU A 1 95 ? -32.069 4.244 -3.875 1.00 43.59 95 LEU A N 1
ATOM 734 C CA . LEU A 1 95 ? -33.266 4.318 -4.709 1.00 43.59 95 LEU A CA 1
ATOM 735 C C . LEU A 1 95 ? -33.625 2.864 -5.031 1.00 43.59 95 LEU A C 1
ATOM 737 O O . LEU A 1 95 ? -32.847 2.179 -5.700 1.00 43.59 95 LEU A O 1
ATOM 741 N N . ASP A 1 96 ? -34.738 2.417 -4.452 1.00 51.66 96 ASP A N 1
ATOM 742 C CA . ASP A 1 96 ? -35.533 1.302 -4.969 1.00 51.66 96 ASP A CA 1
ATOM 743 C C . ASP A 1 96 ? -36.014 1.618 -6.398 1.00 51.66 96 ASP A C 1
ATOM 745 O O . ASP A 1 96 ? -36.269 2.816 -6.684 1.00 51.66 96 ASP A O 1
#